Protein AF-A0AAW0J4B1-F1 (afdb_monomer_lite)

pLDDT: mean 89.91, std 5.65, range [65.0, 97.0]

Organism: Quercus suber (NCBI:txid58331)

Secondary structure (DSSP, 8-state):
--EEEEEEEEEGGGTEEEEEEEEE-TTS-EEEEEEEEEEPPSSHHHHHHHHHHHH-

Sequence (56 aa):
MLKTNFDGIVFEDLNATSVDVVVRNSLGEIMTTLFKIIPIPSSMVALETIVVRTVV

Radius of gyration: 12.28 Å; chains: 1; bounding box: 25×17×31 Å

Structure (mmCIF, N/CA/C/O backbone):
data_AF-A0AAW0J4B1-F1
#
_entry.id   AF-A0AAW0J4B1-F1
#
loop_
_atom_site.group_PDB
_atom_site.id
_atom_site.type_symbol
_atom_site.label_atom_id
_atom_site.label_alt_id
_atom_site.label_comp_id
_atom_site.label_asym_id
_atom_site.label_entity_id
_atom_site.label_seq_id
_atom_site.pdbx_PDB_ins_code
_atom_site.Cartn_x
_atom_site.Cartn_y
_atom_site.Cartn_z
_atom_site.occupancy
_atom_site.B_iso_or_equiv
_atom_site.auth_seq_id
_atom_site.auth_comp_id
_atom_site.auth_asym_id
_atom_site.auth_atom_id
_atom_site.pdbx_PDB_model_num
ATOM 1 N N . MET A 1 1 ? -12.529 -0.682 15.641 1.00 81.12 1 MET A N 1
ATOM 2 C CA . MET A 1 1 ? -12.425 -1.099 14.224 1.00 81.12 1 MET A CA 1
ATOM 3 C C . MET A 1 1 ? -11.332 -0.272 13.575 1.00 81.12 1 MET A C 1
ATOM 5 O O . MET A 1 1 ? -11.281 0.921 13.849 1.00 81.12 1 MET A O 1
ATOM 9 N N . LEU A 1 2 ? -10.454 -0.896 12.790 1.00 90.62 2 LEU A N 1
ATOM 10 C CA . LEU A 1 2 ? -9.415 -0.190 12.040 1.00 90.62 2 LEU A CA 1
ATOM 11 C C . LEU A 1 2 ? -9.907 0.075 10.622 1.00 90.62 2 LEU A C 1
ATOM 13 O O . LEU A 1 2 ? -10.544 -0.788 10.019 1.00 90.62 2 LEU A O 1
ATOM 17 N N . LYS A 1 3 ? -9.616 1.265 10.105 1.00 92.75 3 LYS A N 1
ATOM 18 C CA . LYS A 1 3 ? -9.819 1.608 8.702 1.00 92.75 3 LYS A CA 1
ATOM 19 C C . LYS A 1 3 ? -8.462 1.809 8.054 1.00 92.75 3 LYS A C 1
ATOM 21 O O . LYS A 1 3 ? -7.690 2.656 8.497 1.00 92.75 3 LYS A O 1
ATOM 26 N N . THR A 1 4 ? -8.212 1.056 6.996 1.00 91.50 4 THR A N 1
ATOM 27 C CA . THR A 1 4 ? -7.004 1.175 6.187 1.00 91.50 4 THR A CA 1
ATOM 28 C C . THR A 1 4 ? -7.355 1.873 4.886 1.00 91.50 4 THR A C 1
ATOM 30 O O . THR A 1 4 ? -8.248 1.438 4.163 1.00 91.50 4 THR A O 1
ATOM 33 N N . ASN A 1 5 ? -6.652 2.958 4.596 1.00 91.06 5 ASN A N 1
ATOM 34 C CA . ASN A 1 5 ? -6.644 3.594 3.292 1.00 91.06 5 ASN A CA 1
ATOM 35 C C . ASN A 1 5 ? -5.286 3.364 2.655 1.00 91.06 5 ASN A C 1
ATOM 37 O O . ASN A 1 5 ? -4.274 3.422 3.349 1.00 91.06 5 ASN A O 1
ATOM 41 N N . PHE A 1 6 ? -5.278 3.133 1.352 1.00 89.00 6 PHE A N 1
ATOM 42 C CA . PHE A 1 6 ? -4.054 3.023 0.593 1.00 89.00 6 PHE A CA 1
ATOM 43 C C . PHE A 1 6 ? -4.179 3.730 -0.747 1.00 89.00 6 PHE A C 1
ATOM 45 O O . PHE A 1 6 ? -5.284 3.849 -1.277 1.00 89.00 6 PHE A O 1
ATOM 52 N N . ASP A 1 7 ? -3.049 4.202 -1.249 1.00 86.88 7 ASP A N 1
ATOM 53 C CA . ASP A 1 7 ? -2.914 4.851 -2.546 1.00 86.88 7 ASP A CA 1
ATOM 54 C C . ASP A 1 7 ? -1.563 4.477 -3.170 1.00 86.88 7 ASP A C 1
ATOM 56 O O . ASP A 1 7 ? -0.673 3.948 -2.491 1.00 86.88 7 ASP A O 1
ATOM 60 N N . GLY A 1 8 ? -1.414 4.724 -4.466 1.00 87.06 8 GLY A N 1
ATOM 61 C CA . GLY A 1 8 ? -0.153 4.510 -5.157 1.00 87.06 8 GLY A CA 1
ATOM 62 C C . GLY A 1 8 ? 0.053 5.487 -6.301 1.00 87.06 8 GLY A C 1
ATOM 63 O O . GLY A 1 8 ? -0.879 5.824 -7.027 1.00 87.06 8 GLY A O 1
ATOM 64 N N . ILE A 1 9 ? 1.299 5.923 -6.475 1.00 88.94 9 ILE A N 1
ATOM 65 C CA . ILE A 1 9 ? 1.684 6.896 -7.500 1.00 88.94 9 ILE A CA 1
ATOM 66 C C . ILE A 1 9 ? 2.799 6.298 -8.349 1.00 88.94 9 ILE A C 1
ATOM 68 O O . ILE A 1 9 ? 3.808 5.828 -7.824 1.00 88.94 9 ILE A O 1
ATOM 72 N N . VAL A 1 10 ? 2.633 6.327 -9.671 1.00 90.00 10 VAL A N 1
ATOM 73 C CA . VAL A 1 10 ? 3.683 5.939 -10.619 1.00 90.00 10 VAL A CA 1
ATOM 74 C C . VAL A 1 10 ? 4.539 7.160 -10.944 1.00 90.00 10 VAL A C 1
ATOM 76 O O . VAL A 1 10 ? 4.024 8.207 -11.327 1.00 90.00 10 VAL A O 1
ATOM 79 N N . PHE A 1 11 ? 5.854 7.008 -10.811 1.00 90.56 11 PHE A N 1
ATOM 80 C CA . PHE A 1 11 ? 6.857 7.996 -11.189 1.00 90.56 11 PHE A CA 1
ATOM 81 C C . PHE A 1 11 ? 7.590 7.483 -12.431 1.00 90.56 11 PHE A C 1
ATOM 83 O O . PHE A 1 11 ? 8.581 6.758 -12.310 1.00 90.56 11 PHE A O 1
ATOM 90 N N . GLU A 1 12 ? 7.089 7.831 -13.620 1.00 87.69 12 GLU A N 1
ATOM 91 C CA . GLU A 1 12 ? 7.638 7.352 -14.900 1.00 87.69 12 GLU A CA 1
ATOM 92 C C . GLU A 1 12 ? 9.124 7.708 -15.056 1.00 87.69 12 GLU A C 1
ATOM 94 O O . GLU A 1 12 ? 9.938 6.834 -15.352 1.00 87.69 12 GLU A O 1
ATOM 99 N N . ASP A 1 13 ? 9.500 8.947 -14.725 1.00 92.88 13 ASP A N 1
ATOM 100 C CA . ASP A 1 13 ? 10.883 9.444 -14.811 1.00 92.88 13 ASP A CA 1
ATOM 101 C C . ASP A 1 13 ? 11.864 8.699 -13.892 1.00 92.88 13 ASP A C 1
ATOM 103 O O . ASP A 1 13 ? 13.068 8.661 -14.145 1.00 92.88 13 ASP A O 1
ATOM 107 N N . LEU A 1 14 ? 11.355 8.106 -12.809 1.00 90.94 14 LEU A N 1
ATOM 108 C CA . LEU A 1 14 ? 12.148 7.361 -11.829 1.00 90.94 14 LEU A CA 1
ATOM 109 C C . LEU A 1 14 ? 12.047 5.846 -12.029 1.00 90.94 14 LEU A C 1
ATOM 111 O O . LEU A 1 14 ? 12.666 5.096 -11.273 1.00 90.94 14 LEU A O 1
ATOM 115 N N . ASN A 1 15 ? 11.263 5.393 -13.015 1.00 91.19 15 ASN A N 1
ATOM 116 C CA . ASN A 1 15 ? 10.896 3.993 -13.213 1.00 91.19 15 ASN A CA 1
ATOM 117 C C . ASN A 1 15 ? 10.479 3.309 -11.891 1.00 91.19 15 ASN A C 1
ATOM 119 O O . ASN A 1 15 ? 10.905 2.193 -11.572 1.00 91.19 15 ASN A O 1
ATOM 123 N N . ALA A 1 16 ? 9.673 4.013 -11.090 1.00 93.38 16 ALA A N 1
ATOM 124 C CA . ALA A 1 16 ? 9.318 3.609 -9.734 1.00 93.38 16 ALA A CA 1
ATOM 125 C C . ALA A 1 16 ? 7.836 3.852 -9.423 1.00 93.38 16 ALA A C 1
ATOM 127 O O . ALA A 1 16 ? 7.136 4.590 -10.112 1.00 93.38 16 ALA A O 1
ATOM 128 N N . THR A 1 17 ? 7.343 3.227 -8.358 1.00 93.62 17 THR A N 1
ATOM 129 C CA . THR A 1 17 ? 5.984 3.424 -7.840 1.00 93.62 17 THR A CA 1
ATOM 130 C C . THR A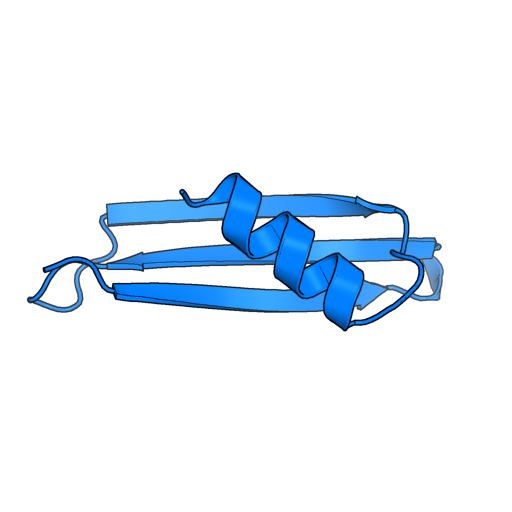 1 17 ? 6.038 3.609 -6.328 1.00 93.62 17 THR A C 1
ATOM 132 O O . THR A 1 17 ? 6.727 2.844 -5.649 1.00 93.62 17 THR A O 1
ATOM 135 N N . SER A 1 18 ? 5.342 4.613 -5.786 1.00 92.00 18 SER A N 1
ATOM 136 C CA . SER A 1 18 ? 5.094 4.691 -4.343 1.00 92.00 18 SER A CA 1
ATOM 137 C C . SER A 1 18 ? 3.854 3.894 -3.966 1.00 92.00 18 SER A C 1
ATOM 139 O O . SER A 1 18 ? 2.892 3.793 -4.726 1.00 92.00 18 SER A O 1
ATOM 141 N N . VAL A 1 19 ? 3.905 3.329 -2.767 1.00 91.69 19 VAL A N 1
ATOM 142 C CA . VAL A 1 19 ? 2.781 2.743 -2.052 1.00 91.69 19 VAL A CA 1
ATOM 143 C C . VAL A 1 19 ? 2.639 3.491 -0.742 1.00 91.69 19 VAL A C 1
ATOM 145 O O . VAL A 1 19 ? 3.579 3.527 0.060 1.00 91.69 19 VAL A O 1
ATOM 148 N N . ASP A 1 20 ? 1.445 4.020 -0.526 1.00 91.94 20 ASP A N 1
ATOM 149 C CA . ASP A 1 20 ? 1.096 4.841 0.618 1.00 91.94 20 ASP A CA 1
ATOM 150 C C . ASP A 1 20 ? -0.049 4.192 1.378 1.00 91.94 20 ASP A C 1
ATOM 152 O O . ASP A 1 20 ? -1.048 3.787 0.789 1.00 91.94 20 ASP A O 1
ATOM 156 N N . VAL A 1 21 ? 0.085 4.070 2.697 1.00 92.88 21 VAL A N 1
ATOM 157 C CA . VAL A 1 21 ? -0.944 3.477 3.556 1.00 92.88 21 VAL A CA 1
ATOM 158 C C . VAL A 1 21 ? -1.144 4.336 4.789 1.00 92.88 21 VAL A C 1
ATOM 160 O O . VAL A 1 21 ? -0.188 4.752 5.441 1.00 92.88 21 VAL A O 1
ATOM 163 N N . VAL A 1 22 ? -2.405 4.532 5.162 1.00 94.44 22 VAL A N 1
ATOM 164 C CA . VAL A 1 22 ? -2.806 5.140 6.427 1.00 94.44 22 VAL A CA 1
ATOM 165 C C . VAL A 1 22 ? -3.784 4.218 7.141 1.00 94.44 22 VAL A C 1
ATOM 167 O O . VAL A 1 22 ? -4.854 3.910 6.614 1.00 94.44 22 VAL A O 1
ATOM 170 N N . VAL A 1 23 ? -3.446 3.821 8.366 1.00 93.94 23 VAL A N 1
ATOM 171 C CA . VAL A 1 23 ? -4.340 3.065 9.250 1.00 93.94 23 VAL A CA 1
ATOM 172 C C . VAL A 1 23 ? -4.892 4.005 10.310 1.00 93.94 23 VAL A C 1
ATOM 174 O O . VAL A 1 23 ? -4.140 4.714 10.980 1.00 93.94 23 VAL A O 1
ATOM 177 N N . ARG A 1 24 ? -6.214 4.009 10.474 1.00 96.81 24 ARG A N 1
ATOM 178 C CA . ARG A 1 24 ? -6.932 4.870 11.419 1.00 96.81 24 ARG A CA 1
ATOM 179 C C . ARG A 1 24 ? -7.798 4.047 12.360 1.00 96.81 24 ARG A C 1
ATOM 181 O O . ARG A 1 24 ? -8.336 3.012 11.961 1.00 96.81 24 ARG A O 1
ATOM 188 N N . ASN A 1 25 ? -7.966 4.518 13.590 1.00 95.94 25 ASN A N 1
ATOM 189 C CA . ASN A 1 25 ? -8.927 3.933 14.520 1.00 95.94 25 ASN A CA 1
ATOM 190 C C . ASN A 1 25 ? -10.368 4.369 14.187 1.00 95.94 25 ASN A C 1
ATOM 192 O O . ASN A 1 25 ? -10.622 5.118 13.242 1.00 95.94 25 ASN A O 1
ATOM 196 N N . SER A 1 26 ? -11.332 3.910 14.985 1.00 96.00 26 SER A N 1
ATOM 197 C CA . SER A 1 26 ? -12.753 4.230 14.796 1.00 96.00 26 SER A CA 1
ATOM 198 C C . SER A 1 26 ? -13.115 5.695 15.049 1.00 96.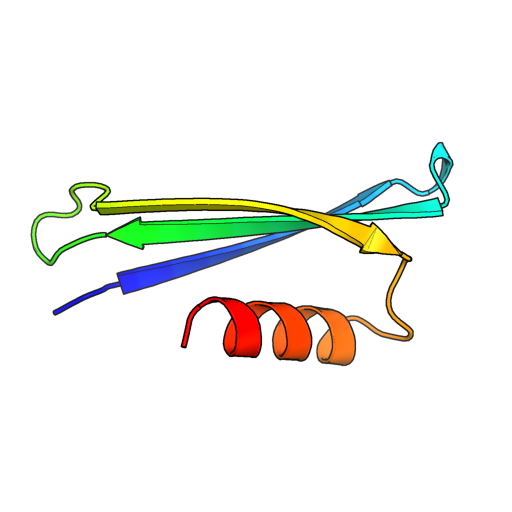00 26 SER A C 1
ATOM 200 O O . SER A 1 26 ? -14.197 6.110 14.653 1.00 96.00 26 SER A O 1
ATOM 202 N N . LEU A 1 27 ? -12.235 6.466 15.690 1.00 96.56 27 LEU A N 1
ATOM 203 C CA . LEU A 1 27 ? -12.388 7.911 15.880 1.00 96.56 27 LEU A CA 1
ATOM 204 C C . LEU A 1 27 ? -11.794 8.709 14.706 1.00 96.56 27 LEU A C 1
ATOM 206 O O . LEU A 1 27 ? -11.905 9.929 14.668 1.00 96.56 27 LEU A O 1
ATOM 210 N N . GLY A 1 28 ? -11.177 8.027 13.733 1.00 94.88 28 GLY A N 1
ATOM 211 C CA . GLY A 1 28 ? -10.499 8.649 12.597 1.00 94.88 28 GLY A CA 1
ATOM 212 C C . GLY A 1 28 ? -9.056 9.070 12.886 1.00 94.88 28 GLY A C 1
ATOM 213 O O . GLY A 1 28 ? -8.397 9.605 11.992 1.00 94.88 28 GLY A O 1
ATOM 214 N N . GLU A 1 29 ? -8.545 8.797 14.088 1.00 97.00 29 GLU A N 1
ATOM 215 C CA . GLU A 1 29 ? -7.171 9.113 14.477 1.00 97.00 29 GLU A CA 1
ATOM 216 C C . GLU A 1 29 ? -6.199 8.172 13.766 1.00 97.00 29 GLU A C 1
ATOM 218 O O . GLU A 1 29 ? -6.425 6.960 13.697 1.00 97.00 29 GLU A O 1
ATOM 223 N N . ILE A 1 30 ? -5.112 8.727 13.229 1.00 96.12 30 ILE A N 1
ATOM 224 C CA . ILE A 1 30 ? -4.071 7.951 12.553 1.00 96.12 30 ILE A CA 1
ATOM 225 C C . ILE A 1 30 ? -3.304 7.148 13.603 1.00 96.12 30 ILE A C 1
ATOM 227 O O . ILE A 1 30 ? -2.733 7.712 14.530 1.00 96.12 30 ILE A O 1
ATOM 231 N N . MET A 1 31 ? -3.279 5.830 13.431 1.00 96.12 31 MET A N 1
ATOM 232 C CA . MET A 1 31 ? -2.524 4.918 14.289 1.00 96.12 31 MET A CA 1
ATOM 233 C C . MET A 1 31 ? -1.137 4.627 13.729 1.00 96.12 31 MET A C 1
ATOM 235 O O . MET A 1 31 ? -0.184 4.493 14.487 1.00 96.12 31 MET A O 1
ATOM 239 N N . THR A 1 32 ? -1.028 4.502 12.406 1.00 94.12 32 THR A N 1
ATOM 240 C CA . THR A 1 32 ? 0.247 4.302 11.716 1.00 94.12 32 THR A CA 1
ATOM 241 C C . THR A 1 32 ? 0.131 4.677 10.241 1.00 94.12 32 THR A C 1
ATOM 243 O O . THR A 1 32 ? -0.973 4.746 9.684 1.00 94.12 32 THR A O 1
ATOM 246 N N . THR A 1 33 ? 1.279 4.901 9.613 1.00 94.38 33 THR A N 1
ATOM 247 C CA . THR A 1 33 ? 1.415 5.138 8.180 1.00 94.38 33 THR A CA 1
ATOM 248 C C . THR A 1 33 ? 2.565 4.315 7.608 1.00 94.38 33 THR A C 1
ATOM 250 O O . THR A 1 33 ? 3.521 3.977 8.307 1.00 94.38 33 THR A O 1
ATOM 253 N N . LEU A 1 34 ? 2.472 3.992 6.321 1.00 91.56 34 LEU A N 1
ATOM 254 C CA . LEU A 1 34 ? 3.551 3.389 5.549 1.00 91.56 34 LEU A CA 1
ATOM 255 C C . LEU A 1 34 ? 3.747 4.199 4.274 1.00 91.56 34 LEU A C 1
ATOM 257 O O . LEU A 1 34 ? 2.778 4.512 3.591 1.00 91.56 34 LEU A O 1
ATOM 261 N N . PHE A 1 35 ? 5.008 4.463 3.955 1.00 91.94 35 PHE A N 1
ATOM 262 C CA . PHE A 1 35 ? 5.452 4.954 2.659 1.00 91.94 35 PHE A CA 1
ATOM 263 C C . PHE A 1 35 ? 6.526 3.995 2.153 1.00 91.94 35 PHE A C 1
ATOM 265 O O . PHE A 1 35 ? 7.485 3.700 2.876 1.00 91.94 35 PHE A O 1
ATOM 272 N N . LYS A 1 36 ? 6.387 3.497 0.925 1.00 91.81 36 LYS A N 1
ATOM 273 C CA . LYS A 1 36 ? 7.400 2.634 0.312 1.00 91.81 36 LYS A CA 1
ATOM 274 C C . LYS A 1 36 ? 7.517 2.894 -1.179 1.00 91.81 36 LYS A C 1
ATOM 276 O O . LYS A 1 36 ? 6.521 2.872 -1.888 1.00 91.81 36 LYS A O 1
ATOM 281 N N . ILE A 1 37 ? 8.748 3.035 -1.660 1.00 92.56 37 ILE A N 1
ATOM 282 C CA . ILE A 1 37 ? 9.050 3.021 -3.092 1.00 92.56 37 ILE A CA 1
ATOM 283 C C . ILE A 1 37 ? 9.375 1.586 -3.504 1.00 92.56 37 ILE A C 1
ATOM 285 O O . ILE A 1 37 ? 10.182 0.906 -2.863 1.00 92.56 37 ILE A O 1
ATOM 289 N N . ILE A 1 38 ? 8.732 1.124 -4.567 1.00 91.50 38 ILE A N 1
ATOM 290 C CA . ILE A 1 38 ? 8.951 -0.179 -5.192 1.00 91.50 38 ILE A CA 1
ATOM 291 C C . ILE A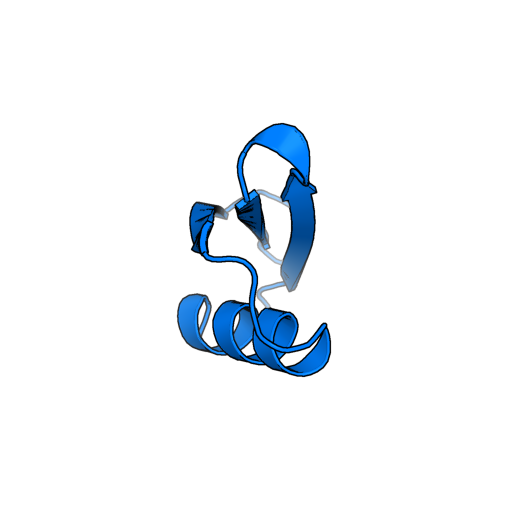 1 38 ? 9.214 0.004 -6.695 1.00 91.50 38 ILE A C 1
ATOM 293 O O . ILE A 1 38 ? 8.859 1.044 -7.256 1.00 91.50 38 ILE A O 1
ATOM 297 N N . PRO A 1 39 ? 9.825 -0.984 -7.372 1.00 92.44 39 PRO A N 1
ATOM 298 C CA . PRO A 1 39 ? 9.836 -1.014 -8.832 1.00 92.44 39 PRO A CA 1
ATOM 299 C C . PRO A 1 39 ? 8.410 -0.987 -9.390 1.00 92.44 39 PRO A C 1
ATOM 301 O O . PRO A 1 39 ? 7.494 -1.497 -8.738 1.00 92.44 39 PRO A O 1
ATOM 304 N N . ILE A 1 40 ? 8.234 -0.446 -10.600 1.00 91.94 40 ILE A N 1
ATOM 305 C CA . ILE A 1 40 ? 6.926 -0.435 -11.266 1.00 91.94 40 ILE A CA 1
ATOM 306 C C . ILE A 1 40 ? 6.399 -1.877 -11.373 1.00 91.94 40 ILE A C 1
ATOM 308 O O . ILE A 1 40 ? 7.069 -2.736 -11.958 1.00 91.94 40 ILE A O 1
ATOM 312 N N . PRO A 1 41 ? 5.227 -2.180 -10.791 1.00 89.69 41 PRO A N 1
ATOM 313 C CA . PRO A 1 41 ? 4.649 -3.511 -10.862 1.00 89.69 41 PRO A CA 1
ATOM 314 C C . PRO A 1 41 ? 4.122 -3.800 -12.270 1.00 89.69 41 PRO A C 1
ATOM 316 O O . PRO A 1 41 ? 3.805 -2.901 -13.042 1.00 89.69 41 PRO A O 1
ATOM 319 N N . SER A 1 42 ? 3.963 -5.081 -12.597 1.00 91.69 42 SER A N 1
ATOM 320 C CA . SER A 1 42 ? 3.494 -5.516 -13.921 1.00 91.69 42 SER A CA 1
ATOM 321 C C . SER A 1 42 ? 2.061 -5.082 -14.260 1.00 91.69 42 SER A C 1
ATOM 323 O O . SER A 1 42 ? 1.652 -5.172 -15.414 1.00 91.69 42 SER A O 1
ATOM 325 N N . SER A 1 43 ? 1.274 -4.662 -13.264 1.00 89.62 43 SER A N 1
ATOM 326 C CA . SER A 1 43 ? -0.086 -4.144 -13.425 1.00 89.62 43 SER A CA 1
ATOM 327 C C . SER A 1 43 ? -0.558 -3.418 -12.161 1.00 89.62 43 SER A C 1
ATOM 329 O O . SER A 1 43 ? 0.000 -3.609 -11.078 1.00 89.62 43 SER A O 1
ATOM 331 N N . MET A 1 44 ? -1.660 -2.670 -12.275 1.00 82.94 44 MET A N 1
ATOM 332 C CA . MET A 1 44 ? -2.347 -2.068 -11.123 1.00 82.94 44 MET A CA 1
ATOM 333 C C . MET A 1 44 ? -2.861 -3.115 -10.124 1.00 82.94 44 MET A C 1
ATOM 335 O O . MET A 1 44 ? -2.785 -2.908 -8.920 1.00 82.94 44 MET A O 1
ATOM 339 N N . VAL A 1 45 ? -3.308 -4.283 -10.596 1.00 89.12 45 VAL A N 1
ATOM 340 C CA . VAL A 1 45 ? -3.749 -5.377 -9.708 1.00 89.12 45 VAL A CA 1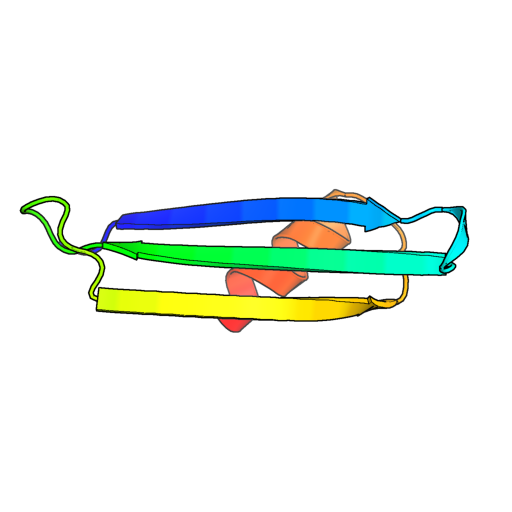
ATOM 341 C C . VAL A 1 45 ? -2.579 -5.921 -8.883 1.00 89.12 45 VAL A C 1
ATOM 343 O O . VAL A 1 45 ? -2.725 -6.220 -7.696 1.00 89.12 45 VAL A O 1
ATOM 346 N N . ALA A 1 46 ? -1.394 -6.028 -9.492 1.00 88.75 46 ALA A N 1
ATOM 347 C CA . ALA A 1 46 ? -0.185 -6.431 -8.780 1.00 88.75 46 ALA A CA 1
ATOM 348 C C . ALA A 1 46 ? 0.228 -5.385 -7.730 1.00 88.75 46 ALA A C 1
ATOM 350 O O . ALA A 1 46 ? 0.615 -5.770 -6.625 1.00 88.75 46 ALA A O 1
ATOM 351 N N . LEU A 1 47 ? 0.087 -4.089 -8.040 1.00 85.69 47 LEU A N 1
ATOM 352 C CA . LEU A 1 47 ? 0.286 -3.003 -7.076 1.00 85.69 47 LEU A CA 1
ATOM 353 C C . LEU A 1 47 ? -0.641 -3.170 -5.867 1.00 85.69 47 LEU A C 1
ATOM 355 O O . LEU A 1 47 ? -0.152 -3.288 -4.745 1.00 85.69 47 LEU A O 1
ATOM 359 N N . GLU A 1 48 ? -1.955 -3.265 -6.092 1.00 83.44 48 GLU A N 1
ATOM 360 C CA . GLU A 1 48 ? -2.939 -3.419 -5.012 1.00 83.44 48 GLU A CA 1
ATOM 361 C C . GLU A 1 48 ? -2.686 -4.675 -4.169 1.00 83.44 48 GLU A C 1
ATOM 363 O O . GLU A 1 48 ? -2.780 -4.638 -2.943 1.00 83.44 48 GLU A O 1
ATOM 368 N N . THR A 1 49 ? -2.272 -5.777 -4.798 1.00 87.88 49 THR A N 1
ATOM 369 C CA . THR A 1 49 ? -1.924 -7.016 -4.085 1.00 87.88 49 THR A CA 1
ATOM 370 C C . THR A 1 49 ? -0.721 -6.822 -3.152 1.00 87.88 49 THR A C 1
ATOM 372 O O . THR A 1 49 ? -0.734 -7.300 -2.015 1.00 87.88 49 THR A O 1
ATOM 375 N N . ILE A 1 50 ? 0.322 -6.114 -3.606 1.00 85.06 50 ILE A N 1
ATOM 376 C CA . ILE A 1 50 ? 1.501 -5.786 -2.786 1.00 85.06 50 ILE A CA 1
ATOM 377 C C . ILE A 1 50 ? 1.097 -4.899 -1.610 1.00 85.06 50 ILE A C 1
ATOM 379 O O . ILE A 1 50 ? 1.527 -5.146 -0.479 1.00 85.06 50 ILE A O 1
ATOM 383 N N . VAL A 1 51 ? 0.261 -3.892 -1.869 1.00 85.06 51 VAL A N 1
ATOM 384 C CA . VAL A 1 51 ? -0.245 -2.983 -0.841 1.00 85.06 51 VAL A CA 1
ATOM 385 C C . VAL A 1 51 ? -0.980 -3.768 0.239 1.00 85.06 51 VAL A C 1
ATOM 387 O O . VAL A 1 51 ? -0.576 -3.718 1.397 1.00 85.06 51 VAL A O 1
ATOM 390 N N . VAL A 1 52 ? -1.989 -4.564 -0.128 1.00 86.06 52 VAL A N 1
ATOM 391 C CA . VAL A 1 52 ? -2.786 -5.349 0.828 1.00 86.06 52 VAL A CA 1
ATOM 392 C C . VAL A 1 52 ? -1.899 -6.264 1.671 1.00 86.06 52 VAL A C 1
ATOM 394 O O . VAL A 1 52 ? -2.015 -6.267 2.893 1.00 86.06 52 VAL A O 1
ATOM 397 N N . ARG A 1 53 ? -0.956 -6.983 1.049 1.00 84.38 53 ARG A N 1
ATOM 398 C CA . ARG A 1 53 ? -0.032 -7.874 1.768 1.00 84.38 53 ARG A CA 1
ATOM 399 C C . ARG A 1 53 ? 0.884 -7.143 2.754 1.00 84.38 53 ARG A C 1
ATOM 401 O O . ARG A 1 53 ? 1.388 -7.769 3.674 1.00 84.38 53 ARG A O 1
ATOM 408 N N . THR A 1 54 ? 1.158 -5.860 2.540 1.00 77.81 54 THR A N 1
ATOM 409 C CA . THR A 1 54 ? 2.061 -5.100 3.416 1.00 77.81 54 THR A CA 1
ATOM 410 C C . THR A 1 54 ? 1.344 -4.562 4.657 1.00 77.81 54 THR A C 1
ATOM 412 O O . THR A 1 54 ? 1.995 -4.246 5.649 1.00 77.81 54 THR A O 1
ATOM 415 N N . VAL A 1 55 ? 0.015 -4.446 4.607 1.00 75.12 55 VAL A N 1
ATOM 4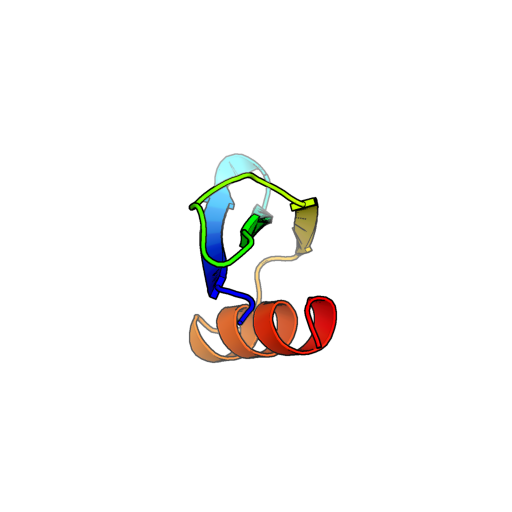16 C CA . VAL A 1 55 ? -0.791 -3.870 5.695 1.00 75.12 55 VAL A CA 1
ATOM 417 C C . VAL A 1 55 ? -1.454 -4.926 6.581 1.00 75.12 55 VAL A C 1
ATOM 419 O O . VAL A 1 55 ? -1.786 -4.622 7.727 1.00 75.12 55 VAL A O 1
ATOM 422 N N . VAL A 1 56 ? -1.668 -6.133 6.051 1.00 65.00 56 VAL A N 1
ATOM 423 C CA . VAL A 1 56 ? -2.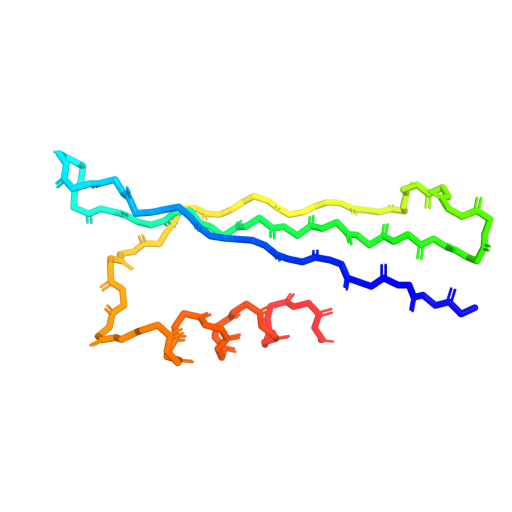173 -7.309 6.784 1.00 65.00 56 VAL A CA 1
ATOM 424 C C . VAL A 1 56 ? -1.016 -8.049 7.441 1.00 65.00 56 VAL A C 1
ATOM 426 O O . VAL A 1 56 ? -1.161 -8.392 8.634 1.00 65.00 56 VAL A O 1
#

Foldseek 3Di:
DKDKDWDKDDDVVVQKMWIKIFIADPVRHTPDIDIDIDHDDPDPVRVVVVNVVVVD